Protein AF-U1Q1F5-F1 (afdb_monomer_lite)

Organism: NCBI:txid1227262

Foldseek 3Di:
DDPPDPVVVVVCVVVVNDDDDDDPDDPCVCVVDPVSVVVPDDDDDDLLPDDDDAAADPPDPAWADPVVDPPHTHGHPVVVVVVVVVSVVVVD

Secondary structure (DSSP, 8-state):
------HHHHHHHHTTPPPPPSPS--GGGGGSSHHHHHHT------GGG-----EE-TT-SS-EE-TTSTT-EEEPHHHHHHHTHHHHHTT-

Structure (mmCIF, N/CA/C/O backbone):
data_AF-U1Q1F5-F1
#
_entry.id   AF-U1Q1F5-F1
#
loop_
_atom_site.group_PDB
_atom_site.id
_atom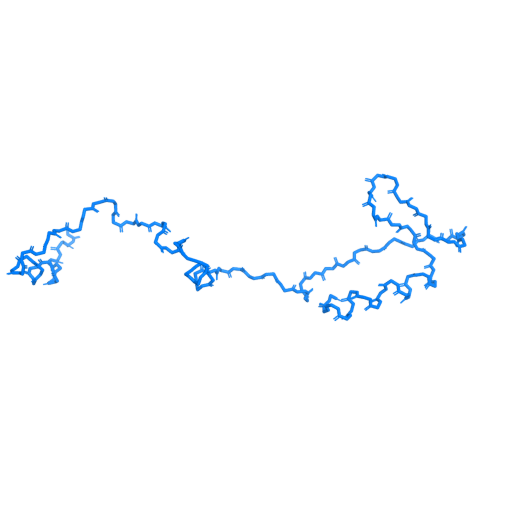_site.type_symbol
_atom_site.label_atom_id
_atom_site.label_alt_id
_atom_site.label_comp_id
_atom_site.label_asym_id
_atom_site.label_entity_id
_atom_site.label_seq_id
_atom_site.pdbx_PDB_ins_code
_atom_site.Cartn_x
_atom_site.Cartn_y
_atom_site.Cartn_z
_atom_site.occupancy
_atom_site.B_iso_or_equiv
_atom_site.auth_seq_id
_atom_site.auth_comp_id
_atom_site.auth_asym_id
_atom_site.auth_atom_id
_atom_site.pdbx_PDB_model_num
ATOM 1 N N . MET A 1 1 ? 47.964 -3.935 -22.804 1.00 39.47 1 MET A N 1
ATOM 2 C CA . MET A 1 1 ? 47.955 -5.413 -22.777 1.00 39.47 1 MET A CA 1
ATOM 3 C C . MET A 1 1 ? 46.550 -5.823 -22.348 1.00 39.47 1 MET A C 1
ATOM 5 O O . MET A 1 1 ? 46.280 -5.822 -21.162 1.00 39.47 1 MET A O 1
ATOM 9 N N . THR A 1 2 ? 45.552 -5.942 -23.223 1.00 37.53 2 THR A N 1
ATOM 10 C CA . THR A 1 2 ? 45.564 -6.432 -24.610 1.00 37.53 2 THR A CA 1
ATOM 11 C C . THR A 1 2 ? 44.427 -5.737 -25.371 1.00 37.53 2 THR A C 1
ATOM 13 O O . THR A 1 2 ? 43.261 -5.994 -25.095 1.00 37.53 2 THR A O 1
ATOM 16 N N . ASP A 1 3 ? 44.762 -4.830 -26.292 1.00 48.25 3 ASP A N 1
ATOM 17 C CA . ASP A 1 3 ? 43.816 -4.278 -27.271 1.00 48.25 3 ASP A CA 1
ATOM 18 C C . ASP A 1 3 ? 43.767 -5.259 -28.445 1.00 48.25 3 ASP A C 1
ATOM 20 O O . ASP A 1 3 ? 44.411 -5.091 -29.479 1.00 48.25 3 ASP A O 1
ATOM 24 N N . ALA A 1 4 ? 43.129 -6.403 -28.197 1.00 50.97 4 ALA A N 1
ATOM 25 C CA . ALA A 1 4 ? 42.838 -7.358 -29.246 1.00 50.97 4 ALA A CA 1
ATOM 26 C C . ALA A 1 4 ? 41.716 -6.755 -30.096 1.00 50.97 4 ALA A C 1
ATOM 28 O O . ALA A 1 4 ? 40.552 -6.785 -29.698 1.00 50.97 4 ALA A O 1
ATOM 29 N N . LEU A 1 5 ? 42.119 -6.160 -31.223 1.00 52.25 5 LEU A N 1
ATOM 30 C CA . LEU A 1 5 ? 41.382 -6.059 -32.484 1.00 52.25 5 LEU A CA 1
ATOM 31 C C . LEU A 1 5 ? 39.939 -6.555 -32.366 1.00 52.25 5 LEU A C 1
ATOM 33 O O . LEU A 1 5 ? 39.688 -7.755 -32.466 1.00 52.25 5 LEU A O 1
ATOM 37 N N . ARG A 1 6 ? 38.992 -5.634 -32.165 1.00 58.62 6 ARG A N 1
ATOM 38 C CA . ARG A 1 6 ? 37.565 -5.923 -32.316 1.00 58.62 6 ARG A CA 1
ATOM 39 C C . ARG A 1 6 ? 37.313 -6.217 -33.799 1.00 58.62 6 ARG A C 1
ATOM 41 O O . ARG A 1 6 ? 37.278 -5.271 -34.583 1.00 58.62 6 ARG A O 1
ATOM 48 N N . PRO A 1 7 ? 37.093 -7.478 -34.217 1.00 59.19 7 PRO A N 1
ATOM 49 C CA . PRO A 1 7 ? 36.972 -7.821 -35.641 1.00 59.19 7 PRO A CA 1
ATOM 50 C C . PRO A 1 7 ? 35.772 -7.134 -36.312 1.00 59.19 7 PRO A C 1
ATOM 52 O O . PRO A 1 7 ? 35.731 -6.952 -37.524 1.00 59.19 7 PRO A O 1
ATOM 55 N N . ALA A 1 8 ? 34.793 -6.714 -35.507 1.00 61.47 8 ALA A N 1
ATOM 56 C CA . ALA A 1 8 ? 33.639 -5.954 -35.958 1.00 61.47 8 ALA A CA 1
ATOM 57 C C . ALA A 1 8 ? 33.993 -4.539 -36.455 1.00 61.47 8 ALA A C 1
ATOM 59 O O . ALA A 1 8 ? 33.306 -4.034 -37.340 1.00 61.47 8 ALA A O 1
ATOM 60 N N . ASP A 1 9 ? 35.046 -3.903 -35.934 1.00 63.09 9 ASP A N 1
ATOM 61 C CA . ASP A 1 9 ? 35.364 -2.509 -36.270 1.00 63.09 9 ASP A CA 1
ATOM 62 C C . ASP A 1 9 ? 35.935 -2.392 -37.704 1.00 63.09 9 ASP A C 1
ATOM 64 O O . ASP A 1 9 ? 35.636 -1.432 -38.420 1.00 63.09 9 ASP A O 1
ATOM 68 N N . ASP A 1 10 ? 36.663 -3.414 -38.169 1.00 66.69 10 ASP A N 1
ATOM 69 C CA . ASP A 1 10 ? 37.213 -3.503 -39.533 1.00 66.69 10 ASP A CA 1
ATOM 70 C C . ASP A 1 10 ? 36.112 -3.773 -40.583 1.00 66.69 10 ASP A C 1
ATOM 72 O O . ASP A 1 10 ? 36.005 -3.110 -41.621 1.00 66.69 10 ASP A O 1
ATOM 76 N N . PHE A 1 11 ? 35.173 -4.668 -40.255 1.00 70.50 11 PHE A N 1
ATOM 77 C CA . PHE A 1 11 ? 33.986 -4.921 -41.078 1.00 70.50 11 PHE A CA 1
ATOM 78 C C . PHE A 1 11 ? 33.101 -3.675 -41.242 1.00 70.50 11 PHE A C 1
ATOM 80 O O . PHE A 1 11 ? 32.585 -3.409 -42.328 1.00 70.50 11 PHE A O 1
ATOM 87 N N . LEU A 1 12 ? 32.921 -2.891 -40.179 1.00 68.25 12 LEU A N 1
ATOM 88 C CA . LEU A 1 12 ? 32.133 -1.659 -40.230 1.00 68.25 12 LEU A CA 1
ATOM 89 C C . LEU A 1 12 ? 32.847 -0.560 -41.036 1.00 68.25 12 LEU A C 1
ATOM 91 O O . LEU A 1 12 ? 32.197 0.143 -41.813 1.00 68.25 12 LEU A O 1
ATOM 95 N N . SER A 1 13 ? 34.176 -0.473 -40.931 1.00 68.56 13 SER A N 1
ATOM 96 C CA . SER A 1 13 ? 34.994 0.515 -41.650 1.00 68.56 13 SER A CA 1
ATOM 97 C C . SER A 1 13 ? 35.052 0.253 -43.157 1.00 68.56 13 SER A C 1
ATOM 99 O O . SER A 1 13 ? 34.870 1.184 -43.943 1.00 68.56 13 SER A O 1
ATOM 101 N N . SER A 1 14 ? 35.193 -1.010 -43.582 1.00 77.56 14 SER A N 1
ATOM 102 C CA . SER A 1 14 ? 35.114 -1.394 -45.007 1.00 77.56 14 SER A CA 1
ATOM 103 C C . SER A 1 14 ? 33.750 -1.083 -45.643 1.00 77.56 14 SER A C 1
ATOM 105 O O . SER A 1 14 ? 33.654 -0.884 -46.853 1.00 77.56 14 SER A O 1
ATOM 107 N N . ARG A 1 15 ? 32.695 -0.975 -44.823 1.00 79.81 15 ARG A N 1
ATOM 108 C CA . ARG A 1 15 ? 31.348 -0.543 -45.227 1.00 79.81 15 ARG A CA 1
ATOM 109 C C . ARG A 1 15 ? 31.095 0.952 -45.027 1.00 79.81 15 ARG A C 1
ATOM 111 O O . ARG A 1 15 ? 29.947 1.383 -45.128 1.00 79.81 15 ARG A O 1
ATOM 118 N N . SER A 1 16 ? 32.128 1.753 -44.756 1.00 78.94 16 SER A N 1
ATOM 119 C CA . SER A 1 16 ? 32.034 3.200 -44.499 1.00 78.94 16 SER A CA 1
ATOM 120 C C . SER A 1 16 ? 31.097 3.586 -43.340 1.00 78.94 16 SER A C 1
ATOM 122 O O . SER A 1 16 ? 30.553 4.689 -43.310 1.00 78.94 16 SER A O 1
ATOM 124 N N . VAL A 1 17 ? 30.895 2.691 -42.365 1.00 73.69 17 VAL A N 1
ATOM 125 C CA . VAL A 1 17 ? 30.108 2.991 -41.163 1.00 73.69 17 VAL A CA 1
ATOM 126 C C . VAL A 1 17 ? 31.003 3.742 -40.172 1.00 73.69 17 VAL A C 1
ATOM 128 O O . VAL A 1 17 ? 32.031 3.202 -39.761 1.00 73.69 17 VAL A O 1
ATOM 131 N N . PRO A 1 18 ? 30.653 4.977 -39.766 1.00 69.44 18 PRO A N 1
ATOM 132 C CA . PRO A 1 18 ? 31.482 5.745 -38.847 1.00 69.44 18 PRO A CA 1
ATOM 133 C C . PRO A 1 18 ? 31.574 5.054 -37.482 1.00 69.44 18 PRO A C 1
ATOM 135 O O . PRO A 1 18 ? 30.590 4.506 -36.978 1.00 69.44 18 PRO A O 1
ATOM 138 N N . ALA A 1 19 ? 32.756 5.118 -36.863 1.00 69.94 19 ALA A N 1
ATOM 139 C CA . ALA A 1 19 ? 32.986 4.553 -35.538 1.00 69.94 19 ALA A CA 1
ATOM 140 C C . ALA A 1 19 ? 32.010 5.149 -34.497 1.00 69.94 19 ALA A C 1
ATOM 142 O O . ALA A 1 19 ? 31.694 6.345 -34.551 1.00 69.94 19 ALA A O 1
ATOM 143 N N . PRO A 1 20 ? 31.522 4.348 -33.530 1.00 70.06 20 PRO A N 1
ATOM 144 C CA . PRO A 1 20 ? 30.557 4.817 -32.544 1.00 70.06 20 PRO A CA 1
ATOM 145 C C . PRO A 1 20 ? 31.141 5.956 -31.695 1.00 70.06 20 PRO A C 1
ATOM 147 O O . PRO A 1 20 ? 32.100 5.771 -30.950 1.00 70.06 20 PRO A O 1
ATOM 150 N N . GLN A 1 21 ? 30.533 7.143 -31.769 1.00 73.50 21 GLN A N 1
ATOM 151 C CA . GLN A 1 21 ? 30.965 8.311 -30.997 1.00 73.50 21 GLN A CA 1
ATOM 152 C C . GLN A 1 21 ? 30.530 8.213 -29.519 1.00 73.50 21 GLN A C 1
ATOM 154 O O . GLN A 1 21 ? 29.398 7.828 -29.183 1.00 73.50 21 GLN A O 1
ATOM 159 N N . ALA A 1 22 ? 31.449 8.576 -28.620 1.00 70.12 22 ALA A N 1
ATOM 160 C CA . ALA A 1 22 ? 31.305 8.549 -27.162 1.00 70.12 22 ALA A CA 1
ATOM 161 C C . ALA A 1 22 ? 30.014 9.219 -26.6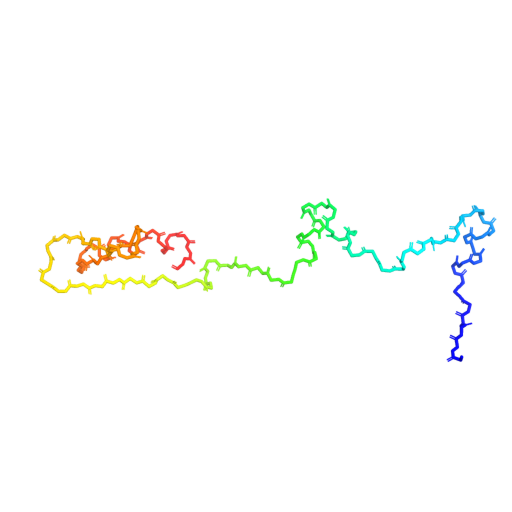42 1.00 70.12 22 ALA A C 1
ATOM 163 O O . ALA A 1 22 ? 29.469 10.095 -27.315 1.00 70.12 22 ALA A O 1
ATOM 164 N N . PRO A 1 23 ? 29.517 8.853 -25.439 1.00 79.12 23 PRO A N 1
ATOM 165 C CA . PRO A 1 23 ? 30.074 7.860 -24.498 1.00 79.12 23 PRO A CA 1
ATOM 166 C C . PRO A 1 23 ? 29.674 6.396 -24.764 1.00 79.12 23 PRO A C 1
ATOM 168 O O . PRO A 1 23 ? 28.502 6.095 -24.959 1.00 79.12 23 PRO A O 1
ATOM 171 N N . ALA A 1 24 ? 30.618 5.453 -24.684 1.00 79.44 24 ALA A N 1
ATOM 172 C CA . ALA A 1 24 ? 30.364 4.012 -24.857 1.00 79.44 24 ALA A CA 1
ATOM 173 C C . ALA A 1 24 ? 29.161 3.491 -24.038 1.00 79.44 24 ALA A C 1
ATOM 175 O O . ALA A 1 24 ? 28.381 2.670 -24.517 1.00 79.44 24 ALA A O 1
ATOM 176 N N . VAL A 1 25 ? 28.945 4.044 -22.840 1.00 87.25 25 VAL A N 1
ATOM 177 C CA . VAL A 1 25 ? 27.761 3.780 -22.021 1.00 87.25 25 VAL A CA 1
ATOM 178 C C . VAL A 1 25 ? 26.716 4.871 -22.247 1.00 87.25 25 VAL A C 1
ATOM 180 O O . VAL A 1 25 ? 26.946 6.055 -22.002 1.00 87.25 25 VAL A O 1
ATOM 183 N N . ARG A 1 26 ? 25.520 4.466 -22.683 1.00 89.44 26 ARG A N 1
ATOM 184 C CA . ARG A 1 26 ? 24.366 5.354 -22.897 1.00 89.44 26 ARG A CA 1
ATOM 185 C C . ARG A 1 26 ? 23.179 4.886 -22.038 1.00 89.44 26 ARG A C 1
ATOM 187 O O . ARG A 1 26 ? 22.246 4.295 -22.584 1.00 89.44 26 ARG A O 1
ATOM 194 N N . PRO A 1 27 ? 23.140 5.178 -20.720 1.00 90.81 27 PRO A N 1
ATOM 195 C CA . PRO A 1 27 ? 22.112 4.648 -19.810 1.00 90.81 27 PRO A CA 1
ATOM 196 C C . PRO A 1 27 ? 20.679 5.040 -20.196 1.00 90.81 27 PRO A C 1
ATOM 198 O O . PRO A 1 27 ? 19.711 4.371 -19.835 1.00 90.81 27 PRO A O 1
ATOM 201 N N . ARG A 1 28 ? 20.520 6.134 -20.949 1.00 93.69 28 ARG A N 1
ATOM 202 C CA . ARG A 1 28 ? 19.219 6.590 -21.451 1.00 93.69 28 ARG A CA 1
ATOM 203 C C . ARG A 1 28 ? 18.601 5.626 -22.472 1.00 93.69 28 ARG A C 1
ATOM 205 O O . ARG A 1 28 ? 17.383 5.642 -22.600 1.00 93.69 28 ARG A O 1
ATOM 212 N N . ARG A 1 29 ? 19.383 4.760 -23.140 1.00 93.50 29 ARG A N 1
ATOM 213 C CA . ARG A 1 29 ? 18.872 3.787 -24.132 1.00 93.50 29 ARG A CA 1
ATOM 214 C C . ARG A 1 29 ? 17.865 2.802 -23.534 1.00 93.50 29 ARG A C 1
ATOM 216 O O . ARG A 1 29 ? 16.853 2.529 -24.163 1.00 93.50 29 ARG A O 1
ATOM 223 N N . LEU A 1 30 ? 18.080 2.355 -22.297 1.00 95.88 30 LEU A N 1
ATOM 224 C CA . LEU A 1 30 ? 17.135 1.488 -21.577 1.00 95.88 30 LEU A CA 1
ATOM 225 C C . LEU A 1 30 ? 15.926 2.252 -21.007 1.00 95.88 30 LEU A C 1
ATOM 227 O O . LEU A 1 30 ? 14.995 1.648 -20.484 1.00 95.88 30 LEU A O 1
ATOM 231 N N . ARG A 1 31 ? 15.917 3.590 -21.100 1.00 96.00 31 ARG A N 1
ATOM 232 C CA . ARG A 1 31 ? 14.872 4.458 -20.537 1.00 96.00 31 ARG A CA 1
ATOM 233 C C . ARG A 1 31 ? 13.972 5.112 -21.591 1.00 96.00 31 ARG A C 1
ATOM 235 O O . ARG A 1 31 ? 13.074 5.861 -21.211 1.00 96.00 31 ARG A O 1
ATOM 242 N N . THR A 1 32 ? 14.176 4.824 -22.879 1.00 97.06 32 THR A N 1
ATOM 243 C CA . THR A 1 32 ? 13.501 5.489 -24.012 1.00 97.06 32 THR A CA 1
ATOM 244 C C . THR A 1 32 ? 12.001 5.227 -24.070 1.00 97.06 32 THR A C 1
ATOM 246 O O . THR A 1 32 ? 11.235 6.150 -24.320 1.00 97.06 32 THR A O 1
ATOM 249 N N . THR A 1 33 ? 11.562 3.997 -23.799 1.00 97.88 33 THR A N 1
ATOM 250 C CA . THR A 1 33 ? 10.147 3.613 -23.880 1.00 97.88 33 THR A CA 1
ATOM 251 C C . THR A 1 33 ? 9.673 2.939 -22.593 1.00 97.88 33 THR A C 1
ATOM 253 O O . THR A 1 33 ? 10.486 2.383 -21.846 1.00 97.88 33 THR A O 1
ATOM 256 N N . PRO A 1 34 ? 8.355 2.942 -22.314 1.00 97.88 34 PRO A N 1
ATOM 257 C CA . PRO A 1 34 ? 7.798 2.169 -21.209 1.00 97.88 34 PRO A CA 1
ATOM 258 C C . PRO A 1 34 ? 8.149 0.676 -21.281 1.00 97.88 34 PRO A C 1
ATOM 260 O O . PRO A 1 34 ? 8.440 0.080 -20.251 1.00 97.88 34 PRO A O 1
ATOM 263 N N . ALA A 1 35 ? 8.176 0.085 -22.481 1.00 97.69 35 ALA A N 1
ATOM 264 C CA . ALA A 1 35 ?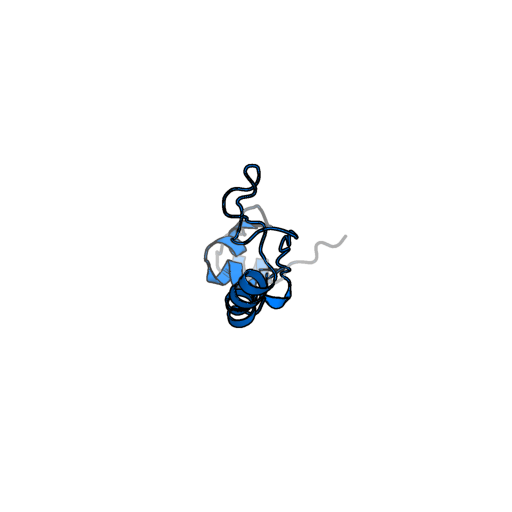 8.537 -1.320 -22.671 1.00 97.69 35 ALA A CA 1
ATOM 265 C C . ALA A 1 35 ? 10.002 -1.600 -22.296 1.00 97.69 35 ALA A C 1
ATOM 267 O O . ALA A 1 35 ? 10.259 -2.519 -21.524 1.00 97.69 35 ALA A O 1
ATOM 268 N N . MET A 1 36 ? 10.945 -0.760 -22.746 1.00 98.00 36 MET A N 1
ATOM 269 C CA . MET A 1 36 ? 12.365 -0.898 -22.390 1.00 98.00 36 MET A CA 1
ATOM 270 C C . MET A 1 36 ? 12.598 -0.747 -20.884 1.00 98.00 36 MET A C 1
ATOM 272 O O . MET A 1 36 ? 13.345 -1.523 -20.294 1.00 98.00 36 MET A O 1
ATOM 276 N N . ARG A 1 37 ? 11.905 0.204 -20.242 1.00 97.00 37 ARG A N 1
ATOM 277 C CA . ARG A 1 37 ? 11.984 0.382 -18.785 1.00 97.00 37 ARG A CA 1
ATOM 278 C C . ARG A 1 37 ? 11.404 -0.793 -18.009 1.00 97.00 37 ARG A C 1
ATOM 280 O O . ARG A 1 37 ? 11.897 -1.069 -16.926 1.00 97.00 37 ARG A O 1
ATOM 287 N N . ARG A 1 38 ? 10.355 -1.451 -18.519 1.00 96.50 38 ARG A N 1
ATOM 288 C CA . ARG A 1 38 ? 9.809 -2.672 -17.903 1.00 96.50 38 ARG A CA 1
ATOM 289 C C . ARG A 1 38 ? 10.772 -3.847 -18.045 1.00 96.50 38 ARG A C 1
ATOM 291 O O . ARG A 1 38 ? 10.978 -4.543 -17.065 1.00 96.50 38 ARG A O 1
ATOM 298 N N . LEU A 1 39 ? 11.385 -4.020 -19.217 1.00 96.19 39 LEU A N 1
ATOM 299 C CA . LEU A 1 39 ? 12.362 -5.085 -19.463 1.00 96.19 39 LEU A CA 1
ATOM 300 C C . LEU A 1 39 ? 13.595 -4.967 -18.555 1.00 96.19 39 LEU A C 1
ATOM 302 O O . LEU A 1 39 ? 14.081 -5.967 -18.049 1.00 96.19 39 LEU A O 1
ATOM 306 N N . ALA A 1 40 ? 14.094 -3.747 -18.352 1.00 96.06 40 ALA A N 1
ATOM 307 C CA . ALA A 1 40 ? 15.288 -3.486 -17.548 1.00 96.06 40 ALA A CA 1
ATOM 308 C C . ALA A 1 40 ? 14.993 -3.192 -16.060 1.00 96.06 40 ALA A C 1
ATOM 310 O O . ALA A 1 40 ? 15.869 -2.694 -15.357 1.00 96.06 40 ALA A O 1
ATOM 311 N N . ARG A 1 41 ? 13.760 -3.406 -15.583 1.00 96.94 41 ARG A N 1
ATOM 312 C CA . ARG A 1 41 ? 13.370 -3.135 -14.191 1.00 96.94 41 ARG A CA 1
ATOM 313 C C . ARG A 1 41 ? 13.888 -4.242 -13.275 1.00 96.94 41 ARG A C 1
ATOM 315 O O . ARG A 1 41 ? 13.621 -5.407 -13.524 1.00 96.94 41 ARG A O 1
ATOM 322 N N . GLU A 1 42 ? 14.543 -3.860 -12.185 1.00 97.44 42 GLU A N 1
ATOM 323 C CA . GLU A 1 42 ? 15.076 -4.808 -11.194 1.00 97.44 42 GLU A CA 1
ATOM 324 C C . GLU A 1 42 ? 14.052 -5.182 -10.114 1.00 97.44 42 GLU A C 1
ATOM 326 O O . GLU A 1 42 ? 13.986 -6.334 -9.702 1.00 97.44 42 GLU A O 1
ATOM 331 N N . TYR A 1 43 ? 13.222 -4.224 -9.686 1.00 97.12 43 TYR A N 1
ATOM 332 C CA . TYR A 1 43 ? 12.279 -4.408 -8.580 1.00 97.12 43 TYR A CA 1
ATOM 333 C C . TYR A 1 43 ? 10.844 -4.127 -9.010 1.00 97.12 43 TYR A C 1
ATOM 335 O O . TYR A 1 43 ? 10.558 -3.122 -9.670 1.00 97.12 43 TYR A O 1
ATOM 343 N N . VAL A 1 44 ? 9.931 -4.995 -8.590 1.00 95.94 44 VAL A N 1
ATOM 344 C CA . VAL A 1 44 ? 8.483 -4.835 -8.736 1.00 95.94 44 VAL A CA 1
ATOM 345 C C . VAL A 1 44 ? 7.880 -4.791 -7.335 1.00 95.94 44 VAL A C 1
ATOM 347 O O . VAL A 1 44 ? 8.326 -5.518 -6.455 1.00 95.94 44 VAL A O 1
ATOM 350 N N . VAL A 1 45 ? 6.902 -3.909 -7.128 1.00 95.31 45 VAL A N 1
ATOM 351 C CA . VAL A 1 45 ? 6.100 -3.885 -5.900 1.00 95.31 45 VAL A CA 1
ATOM 352 C C . VAL A 1 45 ? 4.837 -4.682 -6.183 1.00 95.31 45 VAL A C 1
ATOM 354 O O . VAL A 1 45 ? 4.117 -4.356 -7.127 1.00 95.31 45 VAL A O 1
ATOM 357 N N . ASP A 1 46 ? 4.618 -5.722 -5.390 1.00 95.94 46 ASP A N 1
ATOM 358 C CA . ASP A 1 46 ? 3.444 -6.587 -5.445 1.00 95.94 46 ASP A CA 1
ATOM 359 C C . ASP A 1 46 ? 2.546 -6.305 -4.225 1.00 95.94 46 ASP A C 1
ATOM 361 O O . ASP A 1 46 ? 3.095 -6.046 -3.149 1.00 95.94 46 ASP A O 1
ATOM 365 N N . PRO A 1 47 ? 1.205 -6.329 -4.354 1.00 96.56 47 PRO A N 1
ATOM 366 C CA . PRO A 1 47 ? 0.294 -6.183 -3.217 1.00 96.56 47 PRO A CA 1
ATOM 367 C C . PRO A 1 47 ? 0.604 -7.127 -2.049 1.00 96.56 47 PRO A C 1
ATOM 369 O O . PRO A 1 47 ? 0.569 -6.680 -0.906 1.00 96.56 47 PRO A O 1
ATOM 372 N N . ALA A 1 48 ? 1.053 -8.358 -2.319 1.00 95.56 48 ALA A N 1
ATOM 373 C CA . ALA A 1 48 ? 1.405 -9.334 -1.285 1.00 95.56 48 ALA A CA 1
ATOM 374 C C . ALA A 1 48 ? 2.655 -8.950 -0.466 1.00 95.56 48 ALA A C 1
ATOM 376 O O . ALA A 1 48 ? 2.973 -9.596 0.532 1.00 95.56 48 ALA A O 1
ATOM 377 N N . ALA A 1 49 ? 3.397 -7.922 -0.892 1.00 96.75 49 ALA A N 1
ATOM 378 C CA . ALA A 1 49 ? 4.516 -7.352 -0.144 1.00 96.75 49 ALA A CA 1
ATOM 379 C C . ALA A 1 49 ? 4.110 -6.140 0.715 1.00 96.75 49 ALA A C 1
ATOM 381 O O . ALA A 1 49 ? 4.968 -5.534 1.364 1.00 96.75 49 ALA A O 1
ATOM 382 N N . LEU A 1 50 ? 2.833 -5.749 0.701 1.00 97.38 50 LEU A N 1
ATOM 383 C CA . LEU A 1 50 ? 2.310 -4.639 1.487 1.00 97.38 50 LEU A CA 1
ATOM 384 C C . LEU A 1 50 ? 1.719 -5.143 2.805 1.00 97.38 50 LEU A C 1
ATOM 386 O O . LEU A 1 50 ? 1.208 -6.249 2.909 1.00 97.38 50 LEU A O 1
ATOM 390 N N . ILE A 1 51 ? 1.785 -4.294 3.826 1.00 96.31 51 ILE A N 1
ATOM 391 C CA . ILE A 1 51 ? 1.111 -4.500 5.108 1.00 96.31 51 ILE A CA 1
ATOM 392 C C . ILE A 1 51 ? 0.308 -3.235 5.369 1.00 96.31 51 ILE A C 1
ATOM 394 O O . ILE A 1 51 ? 0.861 -2.139 5.263 1.00 96.31 51 ILE A O 1
ATOM 398 N N . LEU A 1 52 ? -0.971 -3.381 5.720 1.00 96.56 52 LEU A N 1
ATOM 399 C CA . LEU A 1 52 ? -1.833 -2.272 6.125 1.00 96.56 52 LEU A CA 1
ATOM 400 C C . LEU A 1 52 ? -1.939 -2.215 7.658 1.00 96.56 52 LEU A C 1
ATOM 402 O O . LEU A 1 52 ? -2.667 -3.014 8.250 1.00 96.56 52 LEU A O 1
ATOM 406 N N . PRO A 1 53 ? -1.253 -1.275 8.334 1.00 96.31 53 PRO A N 1
ATOM 407 C CA . PRO A 1 53 ? -1.457 -1.049 9.754 1.00 96.31 53 PRO A CA 1
ATOM 408 C C . PRO A 1 53 ? -2.825 -0.408 9.984 1.00 96.31 53 PRO A C 1
ATOM 410 O O . PRO A 1 53 ? -3.165 0.602 9.369 1.00 96.31 53 PRO A O 1
ATOM 413 N N . VAL A 1 54 ? -3.582 -0.972 10.917 1.00 96.38 54 VAL A N 1
ATOM 414 C CA . VAL A 1 54 ? -4.908 -0.494 11.319 1.00 96.38 54 VAL A CA 1
ATOM 415 C C . VAL A 1 54 ? -4.922 -0.230 12.816 1.00 96.38 54 VAL A C 1
ATOM 417 O O . VAL A 1 54 ? -4.375 -0.998 13.607 1.00 96.38 54 VAL A O 1
ATOM 420 N N . PHE A 1 55 ? -5.550 0.874 13.210 1.00 97.50 55 PHE A N 1
ATOM 421 C CA . PHE A 1 55 ? -5.632 1.288 14.606 1.00 97.50 55 PHE A CA 1
ATOM 422 C C . PHE A 1 55 ? -6.983 0.889 15.182 1.00 97.50 55 PHE A C 1
ATOM 424 O O . PHE A 1 55 ? -8.018 1.242 14.624 1.00 97.50 55 PHE A O 1
ATOM 431 N N . VAL A 1 56 ? -6.983 0.196 16.317 1.00 97.19 56 VAL A N 1
ATOM 432 C CA . VAL A 1 56 ? -8.203 -0.156 17.053 1.00 97.19 56 VAL A CA 1
ATOM 433 C C . VAL A 1 56 ? -8.229 0.625 18.355 1.00 97.19 56 VAL A C 1
ATOM 435 O O . VAL A 1 56 ? -7.205 0.743 19.030 1.00 97.19 56 VAL A O 1
ATOM 438 N N . ARG A 1 57 ? -9.399 1.153 18.715 1.00 97.44 57 ARG A N 1
ATOM 439 C CA . ARG A 1 57 ? -9.610 1.831 19.995 1.00 97.44 57 ARG A CA 1
ATOM 440 C C . ARG A 1 57 ? -10.815 1.248 20.715 1.00 97.44 57 ARG A C 1
ATOM 442 O O . ARG A 1 57 ? -11.879 1.074 20.133 1.00 97.44 57 ARG A O 1
ATOM 449 N N . GLU A 1 58 ? -10.640 0.983 22.000 1.00 95.06 58 GLU A N 1
ATOM 450 C CA . GLU A 1 58 ? -11.725 0.572 22.882 1.00 95.06 58 GLU A CA 1
ATOM 451 C C . GLU A 1 58 ? -12.594 1.773 23.295 1.00 95.06 58 GLU A C 1
ATOM 453 O O . GLU A 1 58 ? -12.108 2.904 23.404 1.00 95.06 58 GLU A O 1
ATOM 458 N N . GLY A 1 59 ? -13.890 1.531 23.517 1.00 94.38 59 GLY A N 1
ATOM 459 C CA . GLY A 1 59 ? -14.826 2.543 24.022 1.00 94.38 59 GLY A CA 1
ATOM 460 C C . GLY A 1 59 ? -15.259 3.596 22.998 1.00 94.38 59 GLY A C 1
ATOM 461 O O . GLY A 1 59 ? -15.644 4.701 23.380 1.00 94.38 59 GLY A O 1
ATOM 462 N N . ILE A 1 60 ? -15.164 3.291 21.701 1.00 97.06 60 ILE A N 1
ATOM 463 C CA . ILE A 1 60 ? -15.715 4.124 20.628 1.00 97.06 60 ILE A CA 1
ATOM 464 C C . ILE A 1 60 ? -16.831 3.379 19.894 1.00 97.06 60 ILE A C 1
ATOM 466 O O . ILE A 1 60 ? -16.682 2.210 19.555 1.00 97.06 60 ILE A O 1
ATOM 470 N N . ASP A 1 61 ? -17.928 4.082 19.611 1.00 96.06 61 ASP A N 1
ATOM 471 C CA . ASP A 1 61 ? -19.098 3.501 18.930 1.00 96.06 61 ASP A CA 1
ATOM 472 C C . ASP A 1 61 ? -19.030 3.659 17.403 1.00 96.06 61 ASP A C 1
ATOM 474 O O . ASP A 1 61 ? -19.814 3.082 16.653 1.00 96.06 61 ASP A O 1
ATOM 478 N N . SER A 1 62 ? -18.086 4.469 16.924 1.00 96.56 62 SER A N 1
ATOM 479 C CA . SER A 1 62 ? -17.862 4.746 15.506 1.00 96.56 62 SER A CA 1
ATOM 480 C C . SER A 1 62 ? -16.396 5.099 15.243 1.00 96.56 62 SER A C 1
ATOM 482 O O . SER A 1 62 ? -15.705 5.530 16.176 1.00 96.56 62 SER A O 1
ATOM 484 N N . PRO A 1 63 ? -15.902 4.919 13.999 1.00 97.81 63 PRO A N 1
ATOM 485 C CA . PRO A 1 63 ? -14.528 5.250 13.649 1.00 97.81 63 PRO A CA 1
ATOM 486 C C . PRO A 1 63 ? -14.182 6.705 13.967 1.00 97.81 63 PRO A C 1
ATOM 488 O O . PRO A 1 63 ? -14.933 7.618 13.621 1.00 97.81 63 PRO A O 1
ATOM 491 N N . ARG A 1 64 ? -13.030 6.927 14.607 1.00 97.81 64 ARG A N 1
ATOM 492 C CA . ARG A 1 64 ? -12.563 8.273 14.971 1.00 97.81 64 ARG A CA 1
ATOM 493 C C . ARG A 1 64 ? -11.332 8.677 14.165 1.00 97.81 64 ARG A C 1
ATOM 495 O O . ARG A 1 64 ? -10.363 7.925 14.181 1.00 97.81 64 ARG A O 1
ATOM 502 N N . PRO A 1 65 ? -11.319 9.848 13.514 1.00 97.62 65 PRO A N 1
ATOM 503 C CA . PRO A 1 65 ? -10.145 10.323 12.792 1.00 97.62 65 PRO A CA 1
ATOM 504 C C . PRO A 1 65 ? -8.906 10.440 13.680 1.00 97.62 65 PRO A C 1
ATOM 506 O O . PRO A 1 65 ? -8.989 10.874 14.831 1.00 97.62 65 PRO A O 1
ATOM 509 N N . VAL A 1 66 ? -7.751 10.094 13.117 1.00 97.06 66 VAL A N 1
ATOM 510 C CA . VAL A 1 66 ? -6.450 10.461 13.675 1.00 97.06 66 VAL A CA 1
ATOM 511 C C . VAL A 1 66 ? -6.047 11.777 13.019 1.00 97.06 66 VAL A C 1
ATOM 513 O O . VAL A 1 66 ? -5.614 11.785 11.875 1.00 97.06 66 VAL A O 1
ATOM 516 N N . GLU A 1 67 ? -6.201 12.900 13.721 1.00 96.50 67 GLU A N 1
ATOM 517 C CA . GLU A 1 67 ? -6.030 14.246 13.135 1.00 96.50 67 GLU A CA 1
ATOM 518 C C . GLU A 1 67 ? -4.658 14.460 12.477 1.00 96.50 67 GLU A C 1
ATOM 520 O O . GLU A 1 67 ? -4.555 15.105 11.437 1.00 96.50 67 GLU A O 1
ATOM 525 N N . ALA A 1 68 ? -3.606 13.863 13.042 1.00 97.69 68 ALA A N 1
ATOM 526 C CA . ALA A 1 68 ? -2.251 13.929 12.496 1.00 97.69 68 ALA A CA 1
ATOM 527 C C . ALA A 1 68 ? -2.046 13.077 11.226 1.00 97.69 68 ALA A C 1
ATOM 529 O O . ALA A 1 68 ? -1.029 13.220 10.550 1.00 97.69 68 ALA A O 1
ATOM 530 N N . MET A 1 69 ? -2.983 12.179 10.907 1.00 97.62 69 MET A N 1
ATOM 531 C CA . MET A 1 69 ? -2.914 11.245 9.783 1.00 97.62 69 MET A CA 1
ATOM 532 C C . MET A 1 69 ? -4.197 11.345 8.939 1.00 97.62 69 MET A C 1
ATOM 534 O O . MET A 1 69 ? -5.113 10.535 9.099 1.00 97.62 69 MET A O 1
ATOM 538 N N . PRO A 1 70 ? -4.290 12.330 8.025 1.00 96.94 70 PRO A N 1
ATOM 539 C CA . PRO A 1 70 ? -5.463 12.498 7.173 1.00 96.94 70 PRO A CA 1
ATOM 540 C C . PRO A 1 70 ? -5.807 11.217 6.402 1.00 96.94 70 PRO A C 1
ATOM 542 O O . PRO A 1 70 ? -4.945 10.609 5.773 1.00 96.94 70 PRO A O 1
ATOM 545 N N . GLY A 1 71 ? -7.078 10.815 6.457 1.00 94.94 71 GLY A N 1
ATOM 546 C CA . GLY A 1 71 ? -7.570 9.574 5.848 1.00 94.94 71 GLY A CA 1
ATOM 547 C C . GLY A 1 71 ? -7.437 8.326 6.727 1.00 94.94 71 GLY A C 1
ATOM 548 O O . GLY A 1 71 ? -7.977 7.288 6.362 1.00 94.94 71 GLY A O 1
ATOM 549 N N . VAL A 1 72 ? -6.784 8.418 7.891 1.00 97.44 72 VAL A N 1
ATOM 550 C CA . VAL A 1 72 ? -6.656 7.312 8.850 1.00 97.44 72 VAL A CA 1
ATOM 551 C C . VAL A 1 72 ? -7.613 7.506 10.021 1.00 97.44 72 VAL A C 1
ATOM 553 O O . VAL A 1 72 ? -7.777 8.607 10.556 1.00 97.44 72 VAL A O 1
ATOM 556 N N . VAL A 1 73 ? -8.233 6.409 10.449 1.00 98.06 73 VAL A N 1
ATOM 557 C CA . VAL A 1 73 ? -9.160 6.381 11.580 1.00 98.06 73 VAL A CA 1
ATOM 558 C C . VAL A 1 73 ? -8.785 5.282 12.576 1.00 98.06 73 VAL A C 1
ATOM 560 O O . VAL A 1 73 ? -8.119 4.303 12.248 1.00 98.06 73 VAL A O 1
ATOM 563 N N . GLN A 1 74 ? -9.228 5.451 13.816 1.00 98.19 74 GLN A N 1
ATOM 564 C CA . GLN A 1 74 ? -9.270 4.416 14.840 1.00 98.19 74 GLN A CA 1
ATOM 565 C C . GLN A 1 74 ? -10.596 3.672 14.706 1.00 98.19 74 GLN A C 1
ATOM 567 O O . GLN A 1 74 ? -11.659 4.281 14.829 1.00 98.19 74 GLN A O 1
ATOM 572 N N . HIS A 1 75 ? -10.533 2.373 14.445 1.00 98.06 75 HIS A N 1
ATOM 573 C CA . HIS A 1 75 ? -11.678 1.501 14.226 1.00 98.06 75 HIS A CA 1
ATOM 574 C C . HIS A 1 75 ? -12.219 0.931 15.544 1.00 98.06 75 HIS A C 1
ATOM 576 O O . HIS A 1 75 ? -11.481 0.711 16.508 1.00 98.06 75 HIS A O 1
ATOM 582 N N . THR A 1 76 ? -13.517 0.631 15.540 1.00 98.06 76 THR A N 1
ATOM 583 C CA . THR A 1 76 ? -14.116 -0.357 16.442 1.00 98.06 76 THR A CA 1
ATOM 584 C C . THR A 1 76 ? -13.791 -1.767 15.928 1.00 98.06 76 THR A C 1
ATOM 586 O O . THR A 1 76 ? -13.354 -1.931 14.785 1.00 98.06 76 THR A O 1
ATOM 589 N N . LEU A 1 77 ? -14.044 -2.815 16.719 1.00 95.75 77 LEU A N 1
ATOM 590 C CA . LEU A 1 77 ? -13.860 -4.196 16.244 1.00 95.75 77 LEU A CA 1
ATOM 591 C C . LEU A 1 77 ? -14.750 -4.525 15.031 1.00 95.75 77 LEU A C 1
ATOM 593 O O . LEU A 1 77 ? -14.314 -5.215 14.110 1.00 95.75 77 LEU A O 1
ATOM 597 N N . ASP A 1 78 ? -15.974 -3.998 14.992 1.00 95.19 78 ASP A N 1
ATOM 598 C CA . ASP A 1 78 ? -16.897 -4.243 13.882 1.00 95.19 78 ASP A CA 1
ATOM 599 C C . ASP A 1 78 ? -16.536 -3.446 12.629 1.00 95.19 78 ASP A C 1
ATOM 601 O O . ASP A 1 78 ? -16.648 -3.967 11.516 1.00 95.19 78 ASP A O 1
ATOM 605 N N . SER A 1 79 ? -16.093 -2.191 12.774 1.00 96.56 79 SER A N 1
ATOM 606 C CA . SER A 1 79 ? -15.643 -1.417 11.614 1.00 96.56 79 SER A CA 1
ATOM 607 C C . SER A 1 79 ? -14.335 -1.958 11.049 1.00 96.56 79 SER A C 1
ATOM 609 O O . SER A 1 79 ? -14.155 -1.903 9.839 1.00 96.56 79 SER A O 1
ATOM 611 N N . LEU A 1 80 ? -13.457 -2.521 11.885 1.00 96.25 80 LEU A N 1
ATOM 612 C CA . LEU A 1 80 ? -12.237 -3.194 11.438 1.00 96.25 80 LEU A CA 1
ATOM 613 C C . LEU A 1 80 ? -12.545 -4.389 10.527 1.0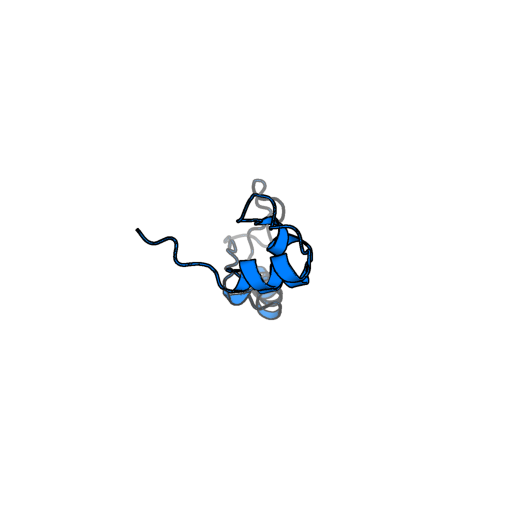0 96.25 80 LEU A C 1
ATOM 615 O O . LEU A 1 80 ? -11.941 -4.523 9.469 1.00 96.25 80 LEU A O 1
ATOM 619 N N . ARG A 1 81 ? -13.497 -5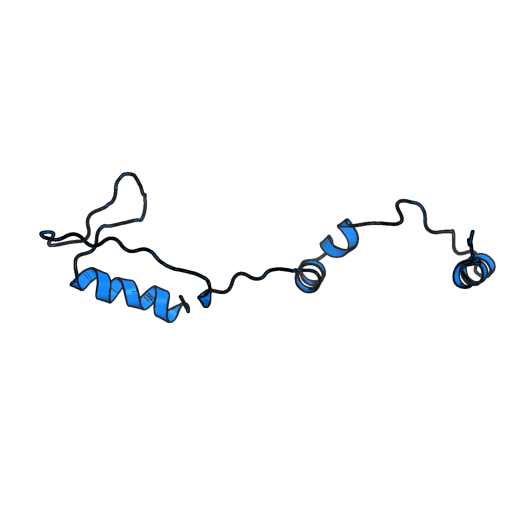.250 10.912 1.00 94.88 81 ARG A N 1
ATOM 620 C CA . ARG A 1 81 ? -13.878 -6.424 10.102 1.00 94.88 81 ARG A CA 1
ATOM 621 C C . ARG A 1 81 ? -14.348 -6.037 8.703 1.00 94.88 81 ARG A C 1
ATOM 623 O O . ARG A 1 81 ? -14.046 -6.739 7.747 1.00 94.88 81 ARG A O 1
ATOM 630 N N . ARG A 1 82 ? -15.08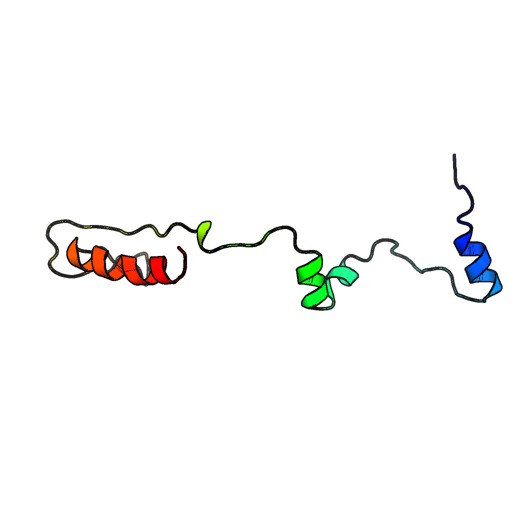7 -4.929 8.592 1.00 95.12 82 ARG A N 1
ATOM 631 C CA . ARG A 1 82 ? -15.531 -4.393 7.297 1.00 95.12 82 ARG A CA 1
ATOM 632 C C . ARG A 1 82 ? -14.377 -3.777 6.511 1.00 95.12 82 ARG A C 1
ATOM 634 O O . ARG A 1 82 ? -14.287 -4.014 5.314 1.00 95.12 82 ARG A O 1
ATOM 641 N N . GLU A 1 83 ? -13.497 -3.038 7.185 1.00 95.31 83 GLU A N 1
ATOM 642 C CA . GLU A 1 83 ? -12.319 -2.418 6.566 1.00 95.31 83 GLU A CA 1
ATOM 643 C C . GLU A 1 83 ? -11.380 -3.461 5.951 1.00 95.31 83 GLU A C 1
ATOM 645 O O . GLU A 1 83 ? -10.871 -3.260 4.856 1.00 95.31 83 GLU A O 1
ATOM 650 N N . ALA A 1 84 ? -11.197 -4.605 6.616 1.00 96.12 84 ALA A N 1
ATOM 651 C CA . ALA A 1 84 ? -10.278 -5.655 6.179 1.00 96.12 84 ALA A CA 1
ATOM 652 C C . ALA A 1 84 ? -10.661 -6.326 4.845 1.00 96.12 84 ALA A C 1
ATOM 654 O O . ALA A 1 84 ? -9.807 -6.954 4.225 1.00 96.12 84 ALA A O 1
ATOM 655 N N . ALA A 1 85 ? -11.913 -6.202 4.388 1.00 96.81 85 ALA A N 1
ATOM 656 C CA . ALA A 1 85 ? -12.371 -6.852 3.160 1.00 96.81 85 ALA A CA 1
ATOM 657 C C . ALA A 1 85 ? -11.723 -6.257 1.898 1.00 96.81 85 ALA A C 1
ATOM 659 O O . ALA A 1 85 ? -11.221 -6.995 1.057 1.00 96.81 85 ALA A O 1
ATOM 660 N N . ALA A 1 86 ? -11.684 -4.927 1.777 1.00 95.06 86 ALA A N 1
ATOM 661 C CA . ALA A 1 86 ? -11.193 -4.278 0.561 1.00 95.06 86 ALA A CA 1
ATOM 662 C C . ALA A 1 86 ? -9.685 -4.502 0.296 1.00 95.06 86 ALA A C 1
ATOM 664 O O . ALA A 1 86 ? -9.332 -4.776 -0.851 1.00 95.06 86 ALA A O 1
ATOM 665 N N . PRO A 1 87 ? -8.785 -4.430 1.300 1.00 95.56 87 PRO A N 1
ATOM 666 C CA . PRO A 1 87 ? -7.378 -4.787 1.120 1.00 95.56 87 PRO A CA 1
ATOM 667 C C . PRO A 1 87 ? -7.191 -6.253 0.718 1.00 95.56 87 PRO A C 1
ATOM 669 O O . PRO A 1 87 ? -6.455 -6.519 -0.229 1.00 95.56 87 PRO A O 1
ATOM 672 N N . ALA A 1 88 ? -7.923 -7.172 1.358 1.00 95.94 88 ALA A N 1
ATOM 673 C CA . ALA A 1 88 ? -7.852 -8.596 1.039 1.00 95.94 88 ALA A CA 1
ATOM 674 C C . ALA A 1 88 ? -8.271 -8.876 -0.416 1.00 95.94 88 ALA A C 1
ATOM 676 O O . ALA A 1 88 ? -7.572 -9.591 -1.135 1.00 95.94 88 ALA A O 1
ATOM 677 N N . ASP A 1 89 ? -9.358 -8.253 -0.884 1.00 97.00 89 ASP A N 1
ATOM 678 C CA . ASP A 1 89 ? -9.803 -8.345 -2.282 1.00 97.00 89 ASP A CA 1
ATOM 679 C C . ASP A 1 89 ? -8.780 -7.739 -3.264 1.00 97.00 89 ASP A C 1
ATOM 681 O O . ASP A 1 89 ? -8.667 -8.179 -4.410 1.00 97.00 89 ASP A O 1
ATOM 685 N N . ALA A 1 90 ? -8.008 -6.740 -2.822 1.00 96.12 90 ALA A N 1
ATOM 686 C CA . ALA A 1 90 ? -6.936 -6.115 -3.596 1.00 96.12 90 ALA A CA 1
ATOM 687 C C . ALA A 1 90 ? -5.606 -6.902 -3.571 1.00 96.12 90 ALA A C 1
ATOM 689 O O . ALA A 1 90 ? -4.656 -6.504 -4.252 1.00 96.12 90 ALA A O 1
ATOM 690 N N . GLY A 1 91 ? -5.536 -8.011 -2.826 1.00 95.62 91 GLY A N 1
ATOM 691 C CA . GLY A 1 91 ? -4.351 -8.867 -2.711 1.00 95.62 91 GLY A CA 1
ATOM 692 C C . GLY A 1 91 ? -3.325 -8.406 -1.674 1.00 95.62 91 GLY A C 1
ATOM 693 O O . GLY A 1 91 ? -2.173 -8.834 -1.752 1.00 95.62 91 GLY A O 1
ATOM 694 N N . VAL A 1 92 ? -3.731 -7.527 -0.752 1.00 95.00 92 VAL A N 1
ATOM 695 C CA . VAL A 1 92 ? -2.946 -7.108 0.421 1.00 95.00 92 VAL A CA 1
ATOM 696 C C . VAL A 1 92 ? -3.280 -7.993 1.615 1.00 95.00 92 VAL A C 1
ATOM 698 O O . VAL A 1 92 ? -4.486 -8.187 1.884 1.00 95.00 92 VAL A O 1
#

pLDDT: mean 88.1, std 14.95, range [37.53, 98.19]

Sequence (92 aa):
MTDALRPADDFLSSRSVPAPQAPAVRPRRLRTTPAMRRLAREYVVDPAALILPVFVREGIDSPRPVEAMPGVVQHTLDSLRREAAAPADAGV

InterPro domains:
  IPR001731 Delta-aminolevulinic acid dehydratase [PF00490] (25-92)
  IPR001731 Delta-aminolevulinic acid dehydratase [SM01004] (22-92)
  IPR013785 Aldolase-type TIM barrel [G3DSA:3.20.20.70] (15-92)

Radius of gyration: 28.5 Å; chains: 1; bounding box: 67×24×69 Å